Protein AF-X0T851-F1 (afdb_monomer_lite)

Radius of gyration: 13.65 Å; chains: 1; bounding box: 34×32×32 Å

InterPro domains:
  IPR001328 Peptidyl-tRNA hydrolase [PF01195] (1-100)
  IPR001328 Peptidyl-tRNA hydrolase [PTHR17224] (1-100)
  IPR018171 Peptidyl-tRNA hydrolase, conserved site [PS01195] (8-21)
  IPR036416 Peptidyl-tRNA hydrolase superfamily [G3DSA:3.40.50.1470] (1-100)
  IPR036416 Peptidyl-tRNA hydrolase superfamily [SSF53178] (1-99)

pLDDT: mean 92.67, std 3.75, range [78.81, 97.88]

Foldseek 3Di:
DWEDDPVTCPPLFCVQVVVLVVVCVVQVWDWDAPPVAQWTWTWDDDPPDIDIDIGGNDHPVCSVVRVVVVCVVRVDDPQRDDGDGGDPVDDPPDDDDDDD

Organism: NCBI:txid412755

Sequence (100 aa):
MGNPGTHYANTRHNVGFQTLDRLAAALEVRFHRPWLARYLFAKKAVEDQSLCLVKPLTYMNRSGLVFPAILRRTGVALEGIVVVCDTLDLPPGVCRLRRK

Structure (mmCIF, N/CA/C/O backbone):
data_AF-X0T851-F1
#
_entry.id   AF-X0T851-F1
#
loop_
_atom_site.group_PDB
_atom_site.id
_atom_site.type_symbol
_atom_site.label_atom_id
_atom_site.label_alt_id
_atom_site.label_comp_id
_atom_site.label_asym_id
_atom_site.label_entity_id
_atom_site.label_seq_id
_atom_site.pdbx_PDB_ins_code
_atom_site.Cartn_x
_atom_site.Cartn_y
_atom_site.Cartn_z
_atom_site.occupancy
_atom_site.B_iso_or_equiv
_atom_site.auth_seq_id
_atom_site.auth_comp_id
_atom_site.auth_asym_id
_atom_site.auth_atom_id
_atom_site.pdbx_PDB_model_num
ATOM 1 N N . MET A 1 1 ? 1.759 -2.546 -2.969 1.00 91.19 1 MET A N 1
ATOM 2 C CA . MET A 1 1 ? 3.182 -2.156 -2.898 1.00 91.19 1 MET A CA 1
ATOM 3 C C . MET A 1 1 ? 3.578 -1.464 -4.188 1.00 91.19 1 MET A C 1
ATOM 5 O O . MET A 1 1 ? 2.903 -1.660 -5.195 1.00 91.19 1 MET A O 1
ATOM 9 N N . GLY A 1 2 ? 4.586 -0.601 -4.109 1.00 91.75 2 GLY A N 1
ATOM 10 C CA . GLY A 1 2 ? 5.071 0.220 -5.213 1.00 91.75 2 GLY A CA 1
ATOM 11 C C . GLY A 1 2 ? 5.967 1.352 -4.713 1.00 91.75 2 GLY A C 1
ATOM 12 O O . GLY A 1 2 ? 6.090 1.567 -3.505 1.00 91.75 2 GLY A O 1
ATOM 13 N N . ASN A 1 3 ? 6.576 2.072 -5.651 1.00 92.81 3 ASN A N 1
ATOM 14 C CA . ASN A 1 3 ? 7.349 3.286 -5.412 1.00 92.81 3 ASN A CA 1
ATOM 15 C C . ASN A 1 3 ? 6.524 4.542 -5.764 1.00 92.81 3 ASN A C 1
ATOM 17 O O . ASN A 1 3 ? 5.785 4.541 -6.755 1.00 92.81 3 ASN A O 1
ATOM 21 N N . PRO A 1 4 ? 6.644 5.634 -4.986 1.00 88.50 4 PRO A N 1
ATOM 22 C CA . PRO A 1 4 ? 6.022 6.915 -5.305 1.00 88.50 4 PRO A CA 1
ATOM 23 C C . PRO A 1 4 ? 6.764 7.635 -6.440 1.00 88.50 4 PRO A C 1
ATOM 25 O O . PRO A 1 4 ? 7.976 7.500 -6.581 1.00 88.50 4 PRO A O 1
ATOM 28 N N . GLY A 1 5 ? 6.045 8.469 -7.193 1.00 87.69 5 GLY A N 1
ATOM 29 C CA . GLY A 1 5 ? 6.596 9.289 -8.277 1.00 87.69 5 GLY A CA 1
ATOM 30 C C . GLY A 1 5 ? 6.194 8.799 -9.669 1.00 87.69 5 GLY A C 1
ATOM 31 O O . GLY A 1 5 ? 5.997 7.605 -9.897 1.00 87.69 5 GLY A O 1
ATOM 32 N N . THR A 1 6 ? 6.068 9.736 -10.610 1.00 85.19 6 THR A N 1
ATOM 33 C CA . THR A 1 6 ? 5.582 9.488 -11.981 1.00 85.19 6 THR A CA 1
ATOM 34 C C . THR A 1 6 ? 6.465 8.512 -12.754 1.00 85.19 6 THR A C 1
ATOM 36 O O . THR A 1 6 ? 5.944 7.668 -13.476 1.00 85.19 6 THR A O 1
ATOM 39 N N . HIS A 1 7 ? 7.781 8.547 -12.530 1.00 86.56 7 HIS A N 1
ATOM 40 C CA . HIS A 1 7 ? 8.740 7.629 -13.155 1.00 86.56 7 HIS A CA 1
ATOM 41 C C . HIS A 1 7 ? 8.457 6.147 -12.863 1.00 86.56 7 HIS A C 1
ATOM 43 O O . HIS A 1 7 ? 8.786 5.291 -13.679 1.00 86.56 7 HIS A O 1
ATOM 49 N N . TYR A 1 8 ? 7.822 5.830 -11.730 1.00 85.44 8 TYR A N 1
ATOM 50 C CA . TYR A 1 8 ? 7.536 4.448 -11.336 1.00 85.44 8 TYR A CA 1
ATOM 51 C C . TYR A 1 8 ? 6.126 3.983 -11.708 1.00 85.44 8 TYR A C 1
ATOM 53 O O . TYR A 1 8 ? 5.853 2.784 -11.635 1.00 85.44 8 TYR A O 1
ATOM 61 N N . ALA A 1 9 ? 5.237 4.896 -12.119 1.00 82.12 9 ALA A N 1
ATOM 62 C CA . ALA A 1 9 ? 3.800 4.647 -12.250 1.00 82.12 9 ALA A CA 1
ATOM 63 C C . ALA A 1 9 ? 3.465 3.424 -13.121 1.00 82.12 9 ALA A C 1
ATOM 65 O O . ALA A 1 9 ? 2.616 2.619 -12.740 1.00 82.12 9 ALA A O 1
ATOM 66 N N . ASN A 1 10 ? 4.193 3.241 -14.226 1.00 88.44 10 ASN A N 1
ATOM 67 C CA . ASN A 1 10 ? 3.963 2.174 -15.206 1.00 88.44 10 ASN A CA 1
ATOM 68 C C . ASN A 1 10 ? 4.990 1.032 -15.126 1.00 88.44 10 ASN A C 1
ATOM 70 O O . ASN A 1 10 ? 5.150 0.263 -16.071 1.00 88.44 10 ASN A O 1
ATOM 74 N N . THR A 1 11 ? 5.703 0.906 -14.005 1.00 90.06 11 THR A N 1
ATOM 75 C CA . THR A 1 11 ? 6.643 -0.203 -13.785 1.00 90.06 11 THR A CA 1
ATOM 76 C C . THR A 1 11 ? 5.928 -1.421 -13.202 1.00 90.06 11 THR A C 1
ATOM 78 O O . THR A 1 11 ? 4.939 -1.282 -12.481 1.00 90.06 11 THR A O 1
ATOM 81 N N . ARG A 1 12 ? 6.456 -2.6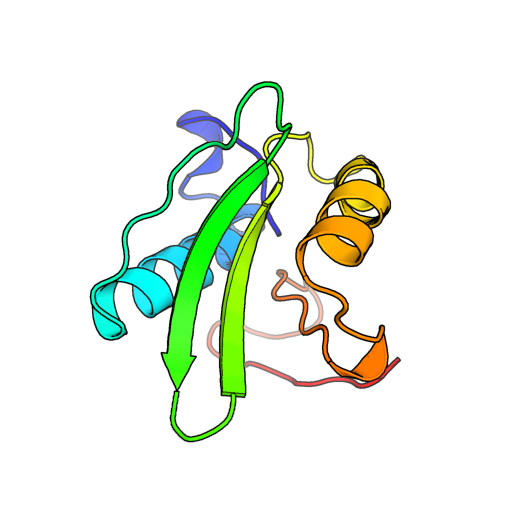30 -13.455 1.00 87.81 12 ARG A N 1
ATOM 82 C CA . ARG A 1 12 ? 5.921 -3.882 -12.875 1.00 87.81 12 ARG A CA 1
ATOM 83 C C . ARG A 1 12 ? 5.830 -3.813 -11.345 1.00 87.81 12 ARG A C 1
ATOM 85 O O . ARG A 1 12 ? 4.843 -4.252 -10.767 1.00 87.81 12 ARG A O 1
ATOM 92 N N . HIS A 1 13 ? 6.798 -3.147 -10.721 1.00 88.56 13 HIS A N 1
ATOM 93 C CA . HIS A 1 13 ? 6.878 -2.949 -9.274 1.00 88.56 13 HIS A CA 1
ATOM 94 C C . HIS A 1 13 ? 5.711 -2.147 -8.679 1.00 88.56 13 HIS A C 1
ATOM 96 O O . HIS A 1 13 ? 5.425 -2.229 -7.486 1.00 88.56 13 HIS A O 1
ATOM 102 N N . ASN A 1 14 ? 5.011 -1.369 -9.507 1.00 93.19 14 ASN A N 1
ATOM 103 C CA . ASN A 1 14 ? 3.879 -0.548 -9.092 1.00 93.19 14 ASN A CA 1
ATOM 104 C C . ASN A 1 14 ? 2.520 -1.224 -9.305 1.00 93.19 14 ASN A C 1
ATOM 106 O O . ASN A 1 14 ? 1.495 -0.597 -9.029 1.00 93.19 14 ASN A O 1
ATOM 110 N N . VAL A 1 15 ? 2.472 -2.499 -9.714 1.00 94.25 15 VAL A N 1
ATOM 111 C CA . VAL A 1 15 ? 1.207 -3.230 -9.920 1.00 94.25 15 VAL A CA 1
ATOM 112 C C . VAL A 1 15 ? 0.315 -3.212 -8.676 1.00 94.25 15 VAL A C 1
ATOM 114 O O . VAL A 1 15 ? -0.907 -3.121 -8.780 1.00 94.25 15 VAL A O 1
ATOM 117 N N . GLY A 1 16 ? 0.906 -3.215 -7.477 1.00 95.00 16 GLY A N 1
ATOM 118 C CA . GLY A 1 16 ? 0.147 -3.117 -6.237 1.00 95.00 16 GLY A CA 1
ATOM 119 C C . GLY A 1 16 ? -0.513 -1.749 -6.041 1.00 95.00 16 GLY A C 1
ATOM 120 O O . GLY A 1 16 ? -1.608 -1.688 -5.495 1.00 95.00 16 GLY A O 1
ATOM 121 N N . PHE A 1 17 ? 0.105 -0.652 -6.491 1.00 96.06 17 PHE A N 1
ATOM 122 C CA . PHE A 1 17 ? -0.542 0.668 -6.483 1.00 96.06 17 PHE A CA 1
ATOM 123 C C . PHE A 1 17 ? -1.622 0.755 -7.553 1.00 96.06 17 PHE A C 1
ATOM 125 O O . PHE A 1 17 ? -2.727 1.172 -7.231 1.00 96.06 17 PHE A O 1
ATOM 132 N N . GLN A 1 18 ? -1.347 0.271 -8.766 1.00 94.94 18 GLN A N 1
ATOM 133 C CA . GLN A 1 18 ? -2.330 0.243 -9.855 1.00 94.94 18 GLN A CA 1
ATOM 134 C C . GLN A 1 18 ? -3.577 -0.571 -9.476 1.00 94.94 18 GLN A C 1
ATOM 136 O O . GLN A 1 18 ? -4.702 -0.168 -9.764 1.00 94.94 18 GLN A O 1
ATOM 141 N N . THR A 1 19 ? -3.387 -1.695 -8.778 1.00 96.44 19 THR A N 1
ATOM 142 C CA . THR A 1 19 ? -4.486 -2.516 -8.247 1.00 96.44 19 THR A CA 1
ATOM 143 C C . THR A 1 19 ? -5.324 -1.726 -7.246 1.00 96.44 19 THR A C 1
ATOM 145 O O . THR A 1 19 ? -6.549 -1.710 -7.341 1.00 96.44 19 THR A O 1
ATOM 148 N N . LEU A 1 20 ? -4.674 -1.028 -6.309 1.00 97.19 20 LEU A N 1
ATOM 149 C CA . LEU A 1 20 ? -5.358 -0.189 -5.326 1.00 97.19 20 LEU A CA 1
ATOM 150 C C . LEU A 1 20 ? -6.063 1.015 -5.962 1.00 97.19 20 LEU A C 1
ATOM 152 O O . LEU A 1 20 ? -7.118 1.404 -5.475 1.00 97.19 20 LEU A O 1
ATOM 156 N N . ASP A 1 21 ? -5.524 1.582 -7.042 1.00 96.62 21 ASP A N 1
ATOM 157 C CA . ASP A 1 21 ? -6.164 2.664 -7.795 1.00 96.62 21 ASP A CA 1
ATOM 158 C C . ASP A 1 21 ? -7.447 2.185 -8.481 1.00 96.62 21 ASP A C 1
ATOM 160 O O . ASP A 1 21 ? -8.489 2.828 -8.350 1.00 96.62 21 ASP A O 1
ATOM 164 N N . ARG A 1 22 ? -7.407 1.016 -9.137 1.00 96.94 22 ARG A N 1
ATOM 165 C CA . ARG A 1 22 ? -8.603 0.393 -9.729 1.00 96.94 22 ARG A CA 1
ATOM 166 C C . ARG A 1 22 ? -9.647 0.041 -8.672 1.00 96.94 22 ARG A C 1
ATOM 168 O O . ARG A 1 22 ? -10.829 0.298 -8.879 1.00 96.94 22 ARG A O 1
ATOM 175 N N . LEU A 1 23 ? -9.216 -0.506 -7.535 1.00 97.00 23 LEU A N 1
ATOM 176 C CA . LEU A 1 23 ? -10.114 -0.845 -6.432 1.00 97.00 23 LEU A CA 1
ATOM 177 C C . LEU A 1 23 ? -10.748 0.406 -5.812 1.00 97.00 23 LEU A C 1
ATOM 179 O O . LEU A 1 23 ? -11.947 0.424 -5.561 1.00 97.00 23 LEU A O 1
ATOM 183 N N . ALA A 1 24 ? -9.972 1.471 -5.601 1.00 97.44 24 ALA A N 1
ATOM 184 C CA . ALA A 1 24 ? -10.492 2.734 -5.089 1.00 97.44 24 ALA A CA 1
ATOM 185 C C . ALA A 1 24 ? -11.529 3.355 -6.037 1.00 97.44 24 ALA A C 1
ATOM 187 O O . ALA A 1 24 ? -12.564 3.825 -5.570 1.00 97.44 24 ALA A O 1
ATOM 188 N N . ALA A 1 25 ? -11.286 3.298 -7.352 1.00 97.50 25 ALA A N 1
ATOM 189 C CA . ALA A 1 25 ? -12.245 3.745 -8.359 1.00 97.50 25 ALA A CA 1
ATOM 190 C C . ALA A 1 25 ? -13.544 2.924 -8.317 1.00 97.50 25 ALA A C 1
ATOM 192 O O . ALA A 1 25 ? -14.620 3.509 -8.268 1.00 97.50 25 ALA A O 1
ATOM 193 N N . ALA A 1 26 ? -13.450 1.591 -8.255 1.00 96.81 26 ALA A N 1
ATOM 194 C CA . ALA A 1 26 ? -14.614 0.706 -8.165 1.00 96.81 26 ALA A CA 1
ATOM 195 C C . ALA A 1 26 ? -15.430 0.899 -6.871 1.00 96.81 26 ALA A C 1
ATOM 197 O O . ALA A 1 26 ? -16.641 0.715 -6.869 1.00 96.81 26 ALA A O 1
ATOM 198 N N . LEU A 1 27 ? -14.774 1.280 -5.770 1.00 96.25 27 LEU A N 1
ATOM 199 C CA . LEU A 1 27 ? -15.417 1.565 -4.481 1.00 96.25 27 LEU A CA 1
ATOM 200 C C . LEU A 1 27 ? -15.879 3.024 -4.333 1.00 96.25 27 LEU A C 1
ATOM 202 O O . LEU A 1 27 ? -16.435 3.385 -3.287 1.00 96.25 27 LEU A O 1
ATOM 206 N N . GLU A 1 28 ? -15.618 3.856 -5.345 1.00 96.88 28 GLU A N 1
ATOM 207 C CA . GLU A 1 28 ? -15.887 5.296 -5.364 1.00 96.88 28 GLU A CA 1
ATOM 208 C C . GLU A 1 28 ? -15.253 6.044 -4.180 1.00 96.88 28 GLU A C 1
ATOM 210 O O . GLU A 1 28 ? -15.836 6.954 -3.589 1.00 96.88 28 GLU A O 1
ATOM 215 N N . VAL A 1 29 ? -14.029 5.660 -3.809 1.00 97.75 29 VAL A N 1
ATOM 216 C CA . VAL A 1 29 ? -13.257 6.326 -2.754 1.00 97.75 29 VAL A CA 1
ATOM 217 C C . VAL A 1 29 ? -12.027 7.005 -3.319 1.00 97.75 29 VAL A C 1
ATOM 219 O O . VAL A 1 29 ? -11.396 6.543 -4.267 1.00 97.75 29 VAL A O 1
ATOM 222 N N . ARG A 1 30 ? -11.647 8.121 -2.699 1.00 97.44 30 ARG A N 1
ATOM 223 C CA . ARG A 1 30 ? -10.452 8.871 -3.080 1.00 97.44 30 ARG A CA 1
ATOM 224 C C . ARG A 1 30 ? -9.374 8.707 -2.028 1.00 97.44 30 ARG A C 1
ATOM 226 O O . ARG A 1 30 ? -9.633 8.779 -0.827 1.00 97.44 30 ARG A O 1
ATOM 233 N N . PHE A 1 31 ? -8.148 8.520 -2.498 1.00 97.88 31 PHE A N 1
ATOM 234 C CA . PHE A 1 31 ? -6.983 8.579 -1.634 1.00 97.88 31 PHE A CA 1
ATOM 235 C C . PHE A 1 31 ? -6.754 10.009 -1.158 1.00 97.88 31 PHE A C 1
ATOM 237 O O . PHE A 1 31 ? -6.729 10.945 -1.954 1.00 97.88 31 PHE A O 1
ATOM 244 N N . HIS A 1 32 ? -6.500 10.156 0.134 1.00 97.19 32 HIS A N 1
ATOM 245 C CA . HIS A 1 32 ? -5.972 11.375 0.722 1.00 97.19 32 HIS A CA 1
ATOM 246 C C . HIS A 1 32 ? -4.669 11.063 1.460 1.00 97.19 32 HIS A C 1
ATOM 248 O O . HIS A 1 32 ? -4.379 9.912 1.792 1.00 97.19 32 HIS A O 1
ATOM 254 N N . ARG A 1 33 ? -3.862 12.087 1.731 1.00 96.62 33 ARG A N 1
ATOM 255 C CA . ARG A 1 33 ? -2.676 11.957 2.581 1.00 96.62 33 ARG A CA 1
ATOM 256 C C . ARG A 1 33 ? -3.016 12.484 3.976 1.00 96.62 33 ARG A C 1
ATOM 258 O O . ARG A 1 33 ? -3.274 13.680 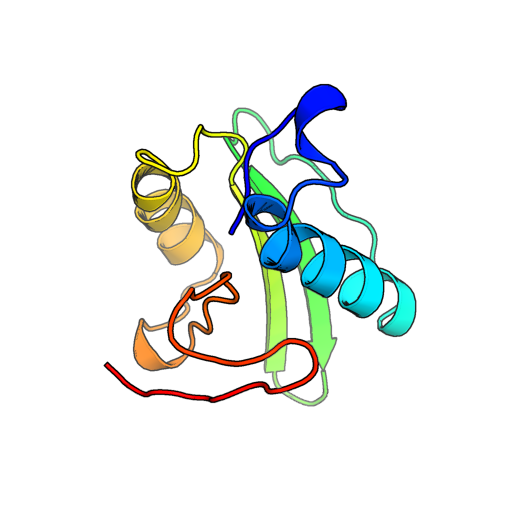4.096 1.00 96.62 33 ARG A O 1
ATOM 265 N N . PRO A 1 34 ? -3.051 11.646 5.028 1.00 95.06 34 PRO A N 1
ATOM 266 C CA . PRO A 1 34 ? -3.189 12.153 6.390 1.00 95.06 34 PRO A CA 1
ATOM 267 C C . PRO A 1 34 ? -2.022 13.084 6.757 1.00 95.06 34 PRO A C 1
ATOM 269 O O . PRO A 1 34 ? -0.925 12.964 6.204 1.00 95.06 34 PRO A O 1
ATOM 272 N N . TRP A 1 35 ? -2.248 14.006 7.693 1.00 92.38 35 TRP A N 1
ATOM 273 C CA . TRP A 1 35 ? -1.238 14.985 8.104 1.00 92.38 35 TRP A CA 1
ATOM 274 C C . TRP A 1 35 ? 0.059 14.298 8.568 1.00 92.38 35 TRP A C 1
ATOM 276 O O . TRP A 1 35 ? 0.015 13.338 9.336 1.00 92.38 35 TRP A O 1
ATOM 286 N N . LEU A 1 36 ? 1.199 14.746 8.025 1.00 90.19 36 LEU A N 1
ATOM 287 C CA . LEU A 1 36 ? 2.545 14.165 8.199 1.00 90.19 36 LEU A CA 1
ATOM 288 C C . LEU A 1 36 ? 2.697 12.670 7.857 1.00 90.19 36 LEU A C 1
ATOM 290 O O . LEU A 1 36 ? 3.780 12.102 8.016 1.00 90.19 36 LEU A O 1
ATOM 294 N N . ALA A 1 37 ? 1.664 12.012 7.330 1.00 93.69 37 ALA A N 1
ATOM 295 C CA . ALA A 1 37 ? 1.750 10.604 6.991 1.00 93.69 37 ALA A CA 1
ATOM 296 C C . ALA A 1 37 ? 2.677 10.384 5.794 1.00 93.69 37 ALA A C 1
ATOM 298 O O . ALA A 1 37 ? 2.724 11.159 4.832 1.00 93.69 37 ALA A O 1
ATOM 299 N N . ARG A 1 38 ? 3.391 9.261 5.833 1.00 94.88 38 ARG A N 1
ATOM 300 C CA . ARG A 1 38 ? 4.211 8.759 4.725 1.00 94.88 38 ARG A CA 1
ATOM 301 C C . ARG A 1 38 ? 3.452 7.718 3.906 1.00 94.88 38 ARG A C 1
ATOM 303 O O . ARG A 1 38 ? 4.060 6.789 3.395 1.00 94.88 38 ARG A O 1
ATOM 310 N N . TYR A 1 39 ? 2.131 7.840 3.816 1.00 96.31 39 TYR A N 1
ATOM 311 C CA . TYR A 1 39 ? 1.254 6.959 3.050 1.00 96.31 39 TYR A CA 1
ATOM 312 C C . TYR A 1 39 ? 0.005 7.719 2.585 1.00 96.31 39 TYR A C 1
ATOM 314 O O . TYR A 1 39 ? -0.400 8.699 3.211 1.00 96.31 39 TYR A O 1
ATOM 322 N N . LEU A 1 40 ? -0.599 7.258 1.492 1.00 97.12 40 LEU A N 1
ATOM 323 C CA . LEU A 1 40 ? -1.957 7.611 1.093 1.00 97.12 40 LEU A CA 1
ATOM 324 C C . LEU A 1 40 ? -2.943 6.631 1.717 1.00 97.12 40 LEU A C 1
ATOM 326 O O . LEU A 1 40 ? -2.638 5.446 1.855 1.00 97.12 40 LEU A O 1
ATOM 330 N N . PHE A 1 41 ? -4.122 7.132 2.056 1.00 97.38 41 PHE A N 1
ATOM 331 C CA . PHE A 1 41 ? -5.165 6.411 2.762 1.00 97.38 41 PHE A CA 1
ATOM 332 C C . PHE A 1 41 ? -6.519 6.637 2.091 1.00 97.38 41 PHE A C 1
ATOM 334 O O . PHE A 1 41 ? -6.831 7.755 1.685 1.00 97.38 41 PHE A O 1
ATOM 341 N N . ALA A 1 42 ? -7.323 5.586 1.997 1.00 97.44 42 ALA A N 1
ATOM 342 C CA . ALA A 1 42 ? -8.747 5.662 1.696 1.00 97.44 42 ALA A CA 1
ATOM 343 C C . ALA A 1 42 ? -9.490 4.649 2.574 1.00 97.44 42 ALA A C 1
ATOM 345 O O . ALA A 1 42 ? -8.916 3.635 2.976 1.00 97.44 42 ALA A O 1
ATOM 346 N N . LYS A 1 43 ? -10.759 4.918 2.879 1.00 95.94 43 LYS A N 1
ATOM 347 C CA . LYS A 1 43 ? -11.604 4.043 3.698 1.00 95.94 43 LYS A CA 1
ATOM 348 C C . LYS A 1 43 ? -12.993 3.949 3.079 1.00 95.94 43 LYS A C 1
ATOM 350 O O . LYS A 1 43 ? -13.537 4.971 2.668 1.00 95.94 43 LYS A O 1
ATOM 355 N N . LYS A 1 44 ? -13.559 2.746 3.053 1.00 96.19 44 LYS A N 1
ATOM 356 C CA . LYS A 1 44 ? -14.937 2.465 2.638 1.00 96.19 44 LYS A CA 1
ATOM 357 C C . LYS A 1 44 ? -15.602 1.594 3.701 1.00 96.19 44 LYS A C 1
ATOM 359 O O . LYS A 1 44 ? -14.989 0.639 4.171 1.00 96.19 44 LYS A O 1
ATOM 364 N N . ALA A 1 45 ? -16.829 1.930 4.085 1.00 94.31 45 ALA A N 1
ATOM 365 C CA . ALA A 1 45 ? -17.673 1.005 4.834 1.00 94.31 45 ALA A CA 1
ATOM 366 C C . ALA A 1 45 ? -18.206 -0.058 3.864 1.00 94.31 45 ALA A C 1
ATOM 368 O O . ALA A 1 45 ? -18.716 0.294 2.798 1.00 94.31 45 ALA A O 1
ATOM 369 N N . VAL A 1 46 ? -18.032 -1.329 4.211 1.00 90.06 46 VAL A N 1
ATOM 370 C CA . VAL A 1 46 ? -18.501 -2.485 3.443 1.00 90.06 46 VAL A CA 1
ATOM 371 C C . VAL A 1 46 ? -19.205 -3.390 4.442 1.00 90.06 46 VAL A C 1
ATOM 373 O O . VAL A 1 46 ? -18.545 -3.941 5.317 1.00 90.06 46 VAL A O 1
ATOM 376 N N . GLU A 1 47 ? -20.529 -3.487 4.333 1.00 89.44 47 GLU A N 1
ATOM 377 C CA . GLU A 1 47 ? -21.377 -4.212 5.292 1.00 89.44 47 GLU A CA 1
ATOM 378 C C . GLU A 1 47 ? -21.136 -3.742 6.741 1.00 89.44 47 GLU A C 1
ATOM 380 O O . GLU A 1 47 ? -21.236 -2.546 7.024 1.00 89.44 47 GLU A O 1
ATOM 385 N N . ASP A 1 48 ? -20.814 -4.660 7.652 1.00 89.88 48 ASP A N 1
ATOM 386 C CA . ASP A 1 48 ? -20.488 -4.413 9.058 1.00 89.88 48 ASP A CA 1
ATOM 387 C C . ASP A 1 48 ? -18.998 -4.090 9.287 1.00 89.88 48 ASP A C 1
ATOM 389 O O . ASP A 1 48 ? -18.563 -3.867 10.419 1.00 89.88 48 ASP A O 1
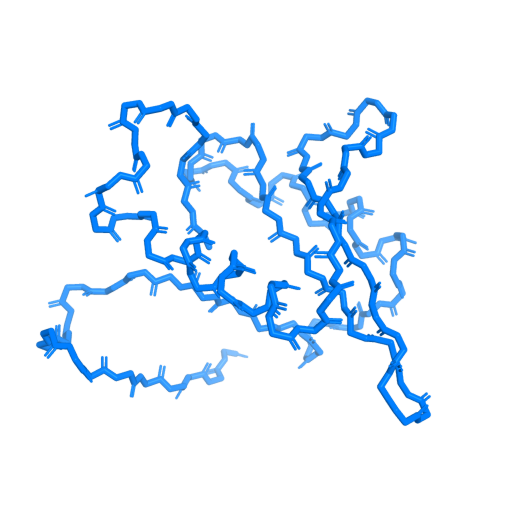ATOM 393 N N . GLN A 1 49 ? -18.203 -4.012 8.214 1.00 89.88 49 GLN A N 1
ATOM 394 C CA . GLN A 1 49 ? -16.759 -3.824 8.271 1.00 89.88 49 GLN A CA 1
ATOM 395 C C . GLN A 1 49 ? -16.287 -2.531 7.601 1.00 89.88 49 GLN A C 1
ATOM 397 O O . GLN A 1 49 ? -16.986 -1.811 6.885 1.00 89.88 49 GLN A O 1
ATOM 402 N N . SER A 1 50 ? -15.023 -2.204 7.860 1.00 91.44 50 SER A N 1
ATOM 403 C CA . SER A 1 50 ? -14.325 -1.084 7.240 1.00 91.44 50 SER A CA 1
ATOM 404 C C . SER A 1 50 ? -13.153 -1.584 6.408 1.00 91.44 50 SER A C 1
ATOM 406 O O . SER A 1 50 ? -12.145 -2.028 6.954 1.00 91.44 50 SER A O 1
ATOM 408 N N . LEU A 1 51 ? -13.233 -1.410 5.091 1.00 95.06 51 LEU A N 1
ATOM 409 C CA . LEU A 1 51 ? -12.117 -1.653 4.189 1.00 95.06 51 LEU A CA 1
ATOM 410 C C . LEU A 1 51 ? -11.213 -0.417 4.136 1.00 95.06 51 LEU A C 1
ATOM 412 O O . LEU A 1 51 ? -11.650 0.682 3.783 1.00 95.06 51 LEU A O 1
ATOM 416 N N . CYS A 1 52 ? -9.936 -0.598 4.470 1.00 95.94 52 CYS A N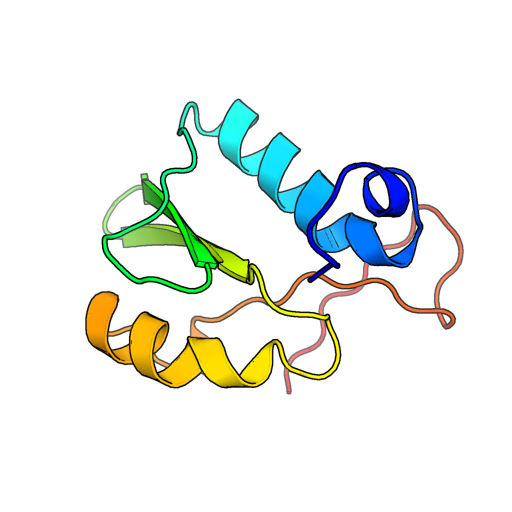 1
ATOM 417 C CA . CYS A 1 52 ? -8.919 0.449 4.397 1.00 95.94 52 CYS A CA 1
ATOM 418 C C . CYS A 1 52 ? -7.938 0.155 3.259 1.00 95.94 52 CYS A C 1
ATOM 420 O O . CYS A 1 52 ? -7.356 -0.924 3.195 1.00 95.94 52 CYS A O 1
ATOM 422 N N . LEU A 1 53 ? -7.709 1.137 2.388 1.00 97.19 53 LEU A N 1
ATOM 423 C CA . LEU A 1 53 ? -6.714 1.066 1.321 1.00 97.19 53 LEU A CA 1
ATOM 424 C C . LEU A 1 53 ? -5.516 1.937 1.685 1.00 97.19 53 LEU A C 1
ATOM 426 O O . LEU A 1 53 ? -5.680 3.103 2.056 1.00 97.19 53 LEU A O 1
ATOM 430 N N . VAL A 1 54 ? -4.306 1.394 1.538 1.00 96.94 54 VAL A N 1
ATOM 431 C CA . VAL A 1 54 ? -3.075 2.104 1.902 1.00 96.94 54 VAL A CA 1
ATOM 432 C C . VAL A 1 54 ? -2.004 1.981 0.825 1.00 96.94 54 VAL A C 1
ATOM 4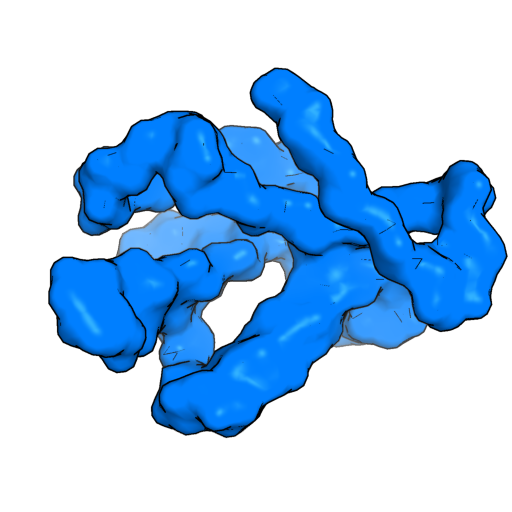34 O O . VAL A 1 54 ? -1.626 0.879 0.433 1.00 96.94 54 VAL A O 1
ATOM 437 N N . LYS A 1 55 ? -1.454 3.123 0.397 1.00 96.69 55 LYS A N 1
ATOM 438 C CA . LYS A 1 55 ? -0.276 3.189 -0.482 1.00 96.69 55 LYS A CA 1
ATOM 439 C C . LYS A 1 55 ? 0.879 3.874 0.251 1.00 96.69 55 LYS A C 1
ATOM 441 O O . LYS A 1 55 ? 0.815 5.088 0.449 1.00 96.69 55 LYS A O 1
ATOM 446 N N . PRO A 1 56 ? 1.926 3.150 0.678 1.00 95.88 56 PRO A N 1
ATOM 447 C CA . PRO A 1 56 ? 3.116 3.769 1.254 1.00 95.88 56 PRO A CA 1
ATOM 448 C C . PRO A 1 56 ? 3.727 4.800 0.292 1.00 95.88 56 PRO A C 1
ATOM 450 O O . PRO A 1 56 ? 3.908 4.533 -0.882 1.00 95.88 56 PRO A O 1
ATOM 453 N N . LEU A 1 57 ? 4.083 5.981 0.781 1.00 93.88 57 LEU A N 1
ATOM 454 C CA . LEU A 1 57 ? 4.828 7.008 0.039 1.00 93.88 57 LEU A CA 1
ATOM 455 C C . LEU A 1 57 ? 6.322 6.954 0.386 1.00 93.88 57 LEU A C 1
ATOM 457 O O . LEU A 1 57 ? 7.023 7.964 0.404 1.00 93.88 57 LEU A O 1
ATOM 461 N N . THR A 1 58 ? 6.804 5.764 0.725 1.00 91.12 58 THR A N 1
ATOM 462 C CA . THR A 1 58 ? 8.221 5.453 0.907 1.00 91.12 58 THR A CA 1
ATOM 463 C C . THR A 1 58 ? 8.720 4.700 -0.318 1.00 91.12 58 THR A C 1
ATOM 465 O O . THR A 1 58 ? 7.922 4.121 -1.048 1.00 91.12 58 THR A O 1
ATOM 468 N N . TYR A 1 59 ? 10.037 4.613 -0.496 1.00 88.69 59 TYR A N 1
ATOM 469 C CA . TYR A 1 59 ? 10.587 3.592 -1.386 1.00 88.69 59 TYR A CA 1
ATOM 470 C C . TYR A 1 59 ? 10.193 2.190 -0.908 1.00 88.69 59 TYR A C 1
ATOM 472 O O . TYR A 1 59 ? 9.973 1.974 0.291 1.00 88.69 59 TYR A O 1
ATOM 480 N N . MET A 1 60 ? 10.081 1.254 -1.848 1.00 83.00 60 MET A N 1
ATOM 481 C CA . MET A 1 60 ? 9.506 -0.067 -1.614 1.00 83.00 60 MET A CA 1
ATOM 482 C C . MET A 1 60 ? 10.287 -0.873 -0.569 1.00 83.00 60 MET A C 1
ATOM 484 O O . MET A 1 60 ? 9.693 -1.516 0.295 1.00 83.00 60 MET A O 1
ATOM 488 N N . ASN A 1 61 ? 11.615 -0.738 -0.549 1.00 88.19 61 ASN A N 1
ATOM 489 C CA . ASN A 1 61 ? 12.480 -1.337 0.474 1.00 88.19 61 ASN A CA 1
ATOM 490 C C . ASN A 1 61 ? 12.221 -0.811 1.902 1.00 88.19 61 ASN A C 1
ATOM 492 O O . ASN A 1 61 ? 12.718 -1.379 2.869 1.00 88.19 61 ASN A O 1
ATOM 496 N N . ARG A 1 62 ? 11.465 0.282 2.051 1.00 90.88 62 ARG A N 1
ATOM 497 C CA . ARG A 1 62 ? 11.147 0.939 3.328 1.00 90.88 62 ARG A CA 1
ATOM 498 C C . ARG A 1 62 ? 9.647 0.994 3.615 1.00 90.88 62 ARG A C 1
ATOM 500 O O . ARG A 1 62 ? 9.235 1.670 4.557 1.00 90.88 62 ARG A O 1
ATOM 507 N N . SER A 1 63 ? 8.823 0.274 2.855 1.00 88.56 63 SER A N 1
ATOM 508 C CA . SER A 1 63 ? 7.368 0.246 3.057 1.00 88.56 63 SER A CA 1
ATOM 509 C C . SER A 1 63 ? 6.946 -0.299 4.424 1.00 88.56 63 SER A C 1
ATOM 511 O O . SER A 1 63 ? 5.881 0.064 4.910 1.00 88.56 63 SER A O 1
ATOM 513 N N . GLY A 1 64 ? 7.788 -1.091 5.097 1.00 88.06 64 GLY A N 1
ATOM 514 C CA . GLY A 1 64 ? 7.541 -1.537 6.474 1.00 88.06 64 GLY A CA 1
ATOM 515 C C . GLY A 1 64 ? 7.374 -0.387 7.479 1.00 88.06 64 GLY A C 1
ATOM 516 O O . GLY A 1 64 ? 6.620 -0.507 8.440 1.00 88.06 64 GLY A O 1
ATOM 517 N N . LEU A 1 65 ? 8.000 0.770 7.229 1.00 91.88 65 LEU A N 1
ATOM 518 C CA . LEU A 1 65 ? 8.019 1.899 8.168 1.00 91.88 65 LEU A CA 1
ATOM 519 C C . LEU A 1 65 ? 6.641 2.528 8.417 1.00 91.88 65 LEU A C 1
ATOM 521 O O . LEU A 1 65 ? 6.466 3.234 9.407 1.00 91.88 65 LEU A O 1
ATOM 525 N N . VAL A 1 66 ? 5.666 2.311 7.529 1.00 92.56 66 VAL A N 1
ATOM 526 C CA . VAL A 1 66 ? 4.326 2.898 7.682 1.00 92.56 66 VAL A CA 1
ATOM 527 C C . VAL A 1 66 ? 3.368 2.021 8.487 1.00 92.56 66 VAL A C 1
ATOM 529 O O . VAL A 1 66 ? 2.372 2.539 8.993 1.00 92.56 66 VAL A O 1
ATOM 532 N N . PHE A 1 67 ? 3.670 0.729 8.662 1.00 91.75 67 PHE A N 1
ATOM 533 C CA . PHE A 1 67 ? 2.777 -0.232 9.322 1.00 91.75 67 PHE A CA 1
ATOM 534 C C . PHE A 1 67 ? 2.397 0.162 10.753 1.00 91.75 67 PHE A C 1
ATOM 536 O O . PHE A 1 67 ? 1.200 0.173 11.033 1.00 91.75 67 PHE A O 1
ATOM 543 N N . PRO A 1 68 ? 3.323 0.580 11.642 1.00 93.06 68 PRO A N 1
ATOM 544 C CA . PRO A 1 68 ? 2.949 0.960 13.005 1.00 93.06 68 PRO A CA 1
ATOM 545 C C . PRO A 1 68 ? 1.915 2.093 13.055 1.00 93.06 68 PRO A C 1
ATOM 547 O O . PRO A 1 68 ? 1.017 2.089 13.892 1.00 93.06 68 PRO A O 1
ATOM 550 N N . ALA A 1 69 ? 2.012 3.064 12.142 1.00 92.75 69 ALA A N 1
ATOM 551 C CA . ALA A 1 69 ? 1.056 4.164 12.061 1.00 92.75 69 ALA A CA 1
ATOM 552 C C . ALA A 1 69 ? -0.309 3.713 11.512 1.00 92.75 69 ALA A C 1
ATOM 554 O O . ALA A 1 69 ? -1.338 4.205 11.969 1.00 92.75 69 ALA A O 1
ATOM 555 N N . ILE A 1 70 ? -0.321 2.782 10.553 1.00 92.38 70 ILE A N 1
ATOM 556 C CA . ILE A 1 70 ? -1.548 2.221 9.968 1.00 92.38 70 ILE A CA 1
ATOM 557 C C . ILE A 1 70 ? -2.282 1.354 10.992 1.00 92.38 70 ILE A C 1
ATOM 559 O O . ILE A 1 70 ? -3.482 1.534 11.186 1.00 92.38 70 ILE A O 1
ATOM 563 N N . LEU A 1 71 ? -1.564 0.461 11.678 1.00 93.44 71 LEU A N 1
ATOM 564 C CA . LEU A 1 71 ? -2.114 -0.427 12.704 1.00 93.44 71 LEU A CA 1
ATOM 565 C C . LEU A 1 71 ? -2.761 0.379 13.832 1.00 93.44 71 LEU A C 1
ATOM 567 O O . LEU A 1 71 ? -3.930 0.172 14.136 1.00 93.44 71 LEU A O 1
ATOM 571 N N . ARG A 1 72 ? -2.062 1.392 14.369 1.00 92.56 72 ARG A N 1
ATOM 572 C CA . ARG A 1 72 ? -2.635 2.289 15.389 1.00 92.56 72 ARG A CA 1
ATOM 573 C C . ARG A 1 72 ? -3.875 3.044 14.907 1.00 92.56 72 ARG A C 1
ATOM 575 O O . ARG A 1 72 ? -4.789 3.262 15.689 1.00 92.56 72 ARG A O 1
ATOM 582 N N . ARG A 1 73 ? -3.908 3.471 13.640 1.00 91.75 73 ARG A N 1
ATOM 583 C CA . ARG A 1 73 ? -5.042 4.221 13.070 1.00 91.75 73 ARG A CA 1
ATOM 584 C C . ARG A 1 73 ? -6.269 3.342 12.830 1.00 91.75 73 ARG A C 1
ATOM 586 O O . ARG A 1 73 ? -7.387 3.838 12.916 1.00 91.75 73 ARG A O 1
ATOM 593 N N . THR A 1 74 ? -6.058 2.094 12.429 1.00 91.12 74 THR A N 1
ATOM 594 C CA . THR A 1 74 ? -7.127 1.211 11.938 1.00 91.12 74 THR A CA 1
ATOM 595 C C . THR A 1 74 ? -7.594 0.195 12.972 1.00 91.12 74 THR A C 1
ATOM 597 O O . THR A 1 74 ? -8.720 -0.273 12.860 1.00 91.12 74 THR A O 1
ATOM 600 N N . GLY A 1 75 ? -6.758 -0.150 13.956 1.00 91.44 75 GLY A N 1
ATOM 601 C CA . GLY A 1 75 ? -7.038 -1.218 14.920 1.00 91.44 75 GLY A CA 1
ATOM 602 C C . GLY A 1 75 ? -7.058 -2.622 14.306 1.00 91.44 75 GLY A C 1
ATOM 603 O O . GLY A 1 75 ? -7.462 -3.567 14.971 1.00 91.44 75 GLY A O 1
ATOM 604 N N . VAL A 1 76 ? -6.648 -2.767 13.041 1.00 91.12 76 VAL A N 1
ATOM 605 C CA . VAL A 1 76 ? -6.679 -4.038 12.308 1.00 91.12 76 VAL A CA 1
ATOM 606 C C . VAL A 1 76 ? -5.573 -4.965 12.813 1.00 91.12 76 VAL A C 1
ATOM 608 O O . VAL A 1 76 ? -4.424 -4.545 12.957 1.00 91.12 76 VAL A O 1
ATOM 611 N N . ALA A 1 77 ? -5.921 -6.228 13.060 1.00 90.62 77 ALA A N 1
ATOM 612 C CA . ALA A 1 77 ? -4.964 -7.289 13.362 1.00 90.62 77 ALA A CA 1
ATOM 613 C C . ALA A 1 77 ? -4.176 -7.695 12.101 1.00 90.62 77 ALA A C 1
ATOM 615 O O . ALA A 1 77 ? -4.627 -7.456 10.979 1.00 90.62 77 ALA A O 1
ATOM 616 N N . LEU A 1 78 ? -2.997 -8.305 12.253 1.00 88.62 78 LEU A N 1
ATOM 617 C CA . LEU A 1 78 ? -2.130 -8.636 11.110 1.00 88.62 78 LEU A CA 1
ATOM 618 C C . LEU A 1 78 ? -2.814 -9.577 10.107 1.00 88.62 78 LEU A C 1
ATOM 620 O O . LEU A 1 78 ? -2.604 -9.455 8.903 1.00 88.62 78 LEU A O 1
ATOM 624 N N . GLU A 1 79 ? -3.681 -10.456 10.597 1.00 90.75 79 GLU A N 1
ATOM 625 C CA . GLU A 1 79 ? -4.475 -11.413 9.828 1.00 90.75 79 GLU A CA 1
ATOM 626 C C . GLU A 1 79 ? -5.494 -10.721 8.911 1.00 90.75 79 GLU A C 1
ATOM 628 O O . GLU A 1 79 ? -5.900 -11.282 7.894 1.00 90.75 79 GLU A O 1
ATOM 633 N N . GLY A 1 80 ? -5.886 -9.487 9.245 1.00 91.25 80 GLY A N 1
ATOM 634 C CA . GLY A 1 80 ? -6.772 -8.648 8.439 1.00 91.25 80 GLY A CA 1
ATOM 635 C C . GLY A 1 80 ? -6.052 -7.857 7.343 1.00 91.25 80 GLY A C 1
ATOM 636 O O . GLY A 1 80 ? -6.685 -7.060 6.650 1.00 91.25 80 GLY A O 1
ATOM 637 N N . ILE A 1 81 ? -4.736 -8.030 7.181 1.00 93.62 81 ILE A N 1
ATOM 638 C CA . ILE A 1 81 ? -3.943 -7.289 6.199 1.00 93.62 81 ILE A CA 1
ATOM 639 C C . ILE A 1 81 ? -3.700 -8.134 4.953 1.00 93.62 81 ILE A C 1
ATOM 641 O O . ILE A 1 81 ? -3.107 -9.208 4.999 1.00 93.62 81 ILE A O 1
ATOM 645 N N . VAL A 1 82 ? -4.051 -7.568 3.799 1.00 95.31 82 VAL A N 1
ATOM 646 C CA . VAL A 1 82 ? -3.685 -8.105 2.487 1.00 95.31 82 VAL A CA 1
ATOM 647 C C . VAL A 1 82 ? -2.676 -7.177 1.823 1.00 95.31 82 VAL A C 1
ATOM 649 O O . VAL A 1 82 ? -2.907 -5.976 1.675 1.00 95.31 82 VAL A O 1
ATOM 652 N N . VAL A 1 83 ? -1.548 -7.740 1.390 1.00 94.88 83 VAL A N 1
ATOM 653 C CA . VAL A 1 83 ? -0.514 -7.013 0.648 1.00 94.88 83 VAL A CA 1
ATOM 654 C C . VAL A 1 83 ? -0.541 -7.449 -0.811 1.00 94.88 83 VAL A C 1
ATOM 656 O O . VAL A 1 83 ? -0.330 -8.616 -1.120 1.00 94.88 83 VAL A O 1
ATOM 659 N N . VAL A 1 84 ? -0.750 -6.491 -1.714 1.00 95.31 84 VAL A N 1
ATOM 660 C CA . VAL A 1 84 ? -0.643 -6.712 -3.163 1.00 95.31 84 VAL A CA 1
ATOM 661 C C . VAL A 1 84 ? 0.734 -6.255 -3.640 1.00 95.31 84 VAL A C 1
ATOM 663 O O . VAL A 1 84 ? 1.089 -5.082 -3.473 1.00 95.31 84 VAL A O 1
ATOM 666 N N . CYS A 1 85 ? 1.512 -7.149 -4.239 1.00 93.00 85 CYS A N 1
ATOM 667 C CA . CYS A 1 85 ? 2.814 -6.856 -4.839 1.00 93.00 85 CYS A CA 1
ATOM 668 C C . CYS A 1 85 ? 3.029 -7.682 -6.111 1.00 93.00 85 CYS A C 1
ATOM 670 O O . CYS A 1 85 ? 2.307 -8.645 -6.363 1.00 93.00 85 CYS A O 1
ATOM 672 N N . ASP A 1 86 ? 4.018 -7.293 -6.906 1.00 92.25 86 ASP A N 1
ATOM 673 C CA . ASP A 1 86 ? 4.524 -8.095 -8.012 1.00 92.25 86 ASP A CA 1
ATOM 674 C C . ASP A 1 86 ? 5.302 -9.322 -7.514 1.00 92.25 86 ASP A C 1
ATOM 676 O O . ASP A 1 86 ? 5.746 -9.396 -6.366 1.00 92.25 86 ASP A O 1
ATOM 680 N N . THR A 1 87 ? 5.460 -10.301 -8.400 1.00 89.94 87 THR A N 1
ATOM 681 C CA . THR A 1 87 ? 6.342 -11.455 -8.221 1.00 89.94 87 THR A CA 1
ATOM 682 C C . THR A 1 87 ? 6.906 -11.858 -9.580 1.00 89.94 87 THR A C 1
ATOM 684 O O . THR A 1 87 ? 6.220 -11.745 -10.595 1.00 89.94 87 THR A O 1
ATOM 687 N N . LEU A 1 88 ? 8.162 -12.308 -9.598 1.00 90.38 88 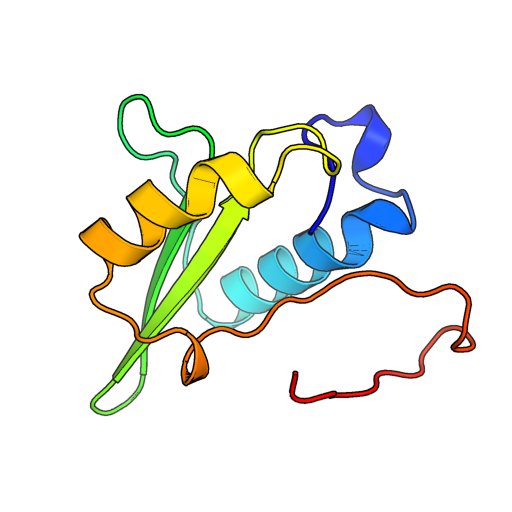LEU A N 1
ATOM 688 C CA . LEU A 1 88 ? 8.802 -12.870 -10.790 1.00 90.38 88 LEU A CA 1
ATOM 689 C C . LEU A 1 88 ? 8.425 -14.343 -11.011 1.00 90.38 88 LEU A C 1
ATOM 691 O O . LEU A 1 88 ? 8.644 -14.867 -12.097 1.00 90.38 88 LEU A O 1
ATOM 695 N N . ASP A 1 89 ? 7.834 -14.993 -10.005 1.00 92.25 89 ASP A N 1
ATOM 696 C CA . ASP A 1 89 ? 7.555 -16.433 -10.009 1.00 92.25 89 ASP A CA 1
ATOM 697 C C . ASP A 1 89 ? 6.261 -16.795 -10.753 1.00 92.25 89 ASP A C 1
ATOM 699 O O . ASP A 1 89 ? 5.934 -17.974 -10.898 1.00 92.25 89 ASP A O 1
ATOM 703 N N . LEU A 1 90 ? 5.478 -15.796 -11.173 1.00 91.50 90 LEU A N 1
ATOM 704 C CA . LEU A 1 90 ? 4.202 -15.991 -11.856 1.00 91.50 90 LEU A CA 1
ATOM 705 C C . LEU A 1 90 ? 4.231 -15.353 -13.247 1.00 91.50 90 LEU A C 1
ATOM 707 O O . LEU A 1 90 ? 4.737 -14.237 -13.402 1.00 91.50 90 LEU A O 1
ATOM 711 N N . PRO A 1 91 ? 3.649 -16.016 -14.260 1.00 94.38 91 PRO A N 1
ATOM 712 C CA . PRO A 1 91 ? 3.487 -15.406 -15.568 1.00 94.38 91 PRO A CA 1
ATOM 713 C C . PRO A 1 91 ? 2.475 -14.243 -15.508 1.00 94.38 91 PRO A C 1
ATOM 715 O O . PRO A 1 91 ? 1.596 -14.222 -14.636 1.00 94.38 91 PRO A O 1
ATOM 718 N N . PRO A 1 92 ? 2.556 -13.271 -16.438 1.00 93.00 92 PRO A N 1
ATOM 719 C CA . PRO A 1 92 ? 1.593 -12.177 -16.519 1.00 93.00 92 PRO A CA 1
ATOM 720 C C . PRO A 1 92 ? 0.145 -12.677 -16.594 1.00 93.00 92 PRO A C 1
ATOM 722 O O . PRO A 1 92 ? -0.155 -13.636 -17.299 1.00 93.00 92 PRO A O 1
ATOM 725 N N . GLY A 1 93 ? -0.756 -12.008 -15.872 1.00 92.31 93 GLY A N 1
ATOM 726 C CA . GLY A 1 93 ? -2.178 -12.370 -15.805 1.00 92.31 93 GLY A CA 1
ATOM 727 C C . GLY A 1 93 ? -2.526 -13.399 -14.727 1.00 92.31 93 GLY A C 1
ATOM 728 O O . GLY A 1 93 ? -3.706 -13.602 -14.453 1.00 92.31 93 GLY A O 1
ATOM 729 N N . VAL A 1 94 ? -1.534 -14.004 -14.066 1.00 95.12 94 VAL A N 1
ATOM 730 C CA . VAL A 1 94 ? -1.770 -14.945 -12.965 1.00 95.12 94 VAL A CA 1
ATOM 731 C C . VAL A 1 94 ? -1.630 -14.245 -11.617 1.00 95.12 94 VAL A C 1
ATOM 733 O O . VAL A 1 94 ? -0.597 -13.658 -11.300 1.00 95.12 94 VAL A O 1
ATOM 736 N N . CYS A 1 95 ? -2.665 -14.370 -10.788 1.00 93.69 95 CYS A N 1
ATOM 737 C CA . CYS A 1 95 ? -2.674 -13.911 -9.403 1.00 93.69 95 CYS A CA 1
ATOM 738 C C . CYS A 1 95 ? -2.688 -15.115 -8.456 1.00 93.69 95 CYS A C 1
ATOM 740 O O . CYS A 1 95 ? -3.390 -16.097 -8.695 1.00 93.69 95 CYS A O 1
ATOM 742 N N . ARG A 1 96 ? -1.946 -15.031 -7.349 1.00 94.31 96 ARG A N 1
ATOM 743 C CA . ARG A 1 96 ? -1.948 -16.051 -6.292 1.00 94.31 96 ARG A CA 1
ATOM 744 C C . ARG A 1 96 ? -2.066 -15.385 -4.930 1.00 94.31 96 ARG A C 1
ATOM 746 O O . ARG A 1 96 ? -1.271 -14.509 -4.603 1.00 94.31 96 ARG A O 1
ATOM 753 N N . LEU A 1 97 ? -3.008 -15.855 -4.116 1.00 94.00 97 LEU A N 1
ATOM 754 C CA . LEU A 1 97 ? -3.102 -15.486 -2.707 1.00 94.00 97 LEU A CA 1
ATOM 755 C C . LEU A 1 97 ? -2.253 -16.451 -1.868 1.00 94.00 97 LEU A C 1
ATOM 757 O O . LEU A 1 97 ? -2.326 -17.666 -2.052 1.00 94.00 97 LEU A O 1
ATOM 761 N N . ARG A 1 98 ? -1.438 -15.919 -0.954 1.00 91.06 98 ARG A N 1
ATOM 762 C CA . ARG A 1 98 ? -0.646 -16.707 0.004 1.00 91.06 98 ARG A CA 1
ATOM 763 C C . ARG A 1 98 ? -0.863 -16.139 1.402 1.00 91.06 98 ARG A C 1
ATOM 765 O O . ARG A 1 98 ? -0.764 -14.927 1.576 1.00 91.06 98 ARG A O 1
ATOM 772 N N . ARG A 1 99 ? -1.134 -17.006 2.378 1.00 87.25 99 ARG A N 1
ATOM 773 C CA . ARG A 1 99 ? -1.072 -16.652 3.802 1.00 87.25 99 ARG A CA 1
ATOM 774 C C . ARG A 1 99 ? 0.372 -16.807 4.280 1.00 87.25 99 ARG A C 1
ATOM 776 O O . ARG A 1 99 ? 1.055 -17.733 3.839 1.00 87.25 99 ARG A O 1
ATOM 783 N N . LYS A 1 100 ? 0.830 -15.869 5.102 1.00 78.81 100 LYS A N 1
ATOM 784 C CA . LYS A 1 100 ? 2.107 -15.935 5.817 1.00 78.81 100 LYS A CA 1
ATOM 785 C C . LYS A 1 100 ? 1.839 -16.077 7.301 1.00 78.81 100 LYS A C 1
ATOM 787 O O . LYS A 1 100 ? 0.773 -15.581 7.722 1.00 78.81 100 LYS A O 1
#

Secondary structure (DSSP, 8-state):
----SGGGTTSGGGHHHHHHHHHHHHTT---B--TT-SEEEEEEEETTEEEEEEEE-S-GGGGGGGHHHHHHHH---GGG-------SSS-TT-------